Protein AF-C0CLR5-F1 (afdb_monomer_lite)

pLDDT: mean 71.88, std 19.66, range [34.66, 94.12]

Radius of gyration: 27.17 Å; chains: 1; bounding box: 58×73×59 Å

Sequence (176 aa):
MSYKLMQNIKEELDRIAEKGLNTSNLETAYKLIDMLKDMENVEYWKCKEEYYDAVLAEMDGGYSEARKRDSMGRYSRDGMMPNYDNDNSYRGTRGKHYVRGHYSRGRDMDTYNEYMDKKHSYRAGKDMDCKQKMLAALEEHMDALTEELEGMSRDADCREERDTMKRYIDKLRDMM

Organism: Blautia hydrogenotrophica (strain DSM 10507 / JCM 14656 / S5a33) (NCBI:txid476272)

Secondary structure (DSSP, 8-state):
-HHHHHHHHHHHHHHHHHH---TTTHHHHHHHHHHHHHHHHHHHHHHHHHHHHHHHHHHTTTS-------TT--------PPP----------S-----------SSHHHHHHHHHHHHHHHHHH--HHHHHHHHHHHHHHHHHHHHHHHHHHHH--SHHHHHHHHHHHHHHHHH-

Foldseek 3Di:
DLPVVLVVLVVVLVVCVVVDDDPVCPVVNVVSVVVNVVSVVVVVVVVVVVVVVVVVVVVVVDDPPPPDQDPVRDDPPDDDDDDDDDDDDDPDDDDPPPPPDPPDPDDLVVLVVQLVVLVVVCVVPVDPVSVVSNVVSVVSNVVVVVVVLVVQCVPDPDPVSNVVSVVVVVVVVVVD

Structure (mmCIF, N/CA/C/O backbone):
data_AF-C0CLR5-F1
#
_entry.id   AF-C0CLR5-F1
#
loop_
_atom_site.group_PDB
_atom_site.id
_atom_site.type_symbol
_atom_site.label_atom_id
_atom_site.label_alt_id
_atom_site.label_comp_id
_atom_site.label_asym_id
_atom_site.label_entity_id
_atom_site.label_seq_id
_atom_site.pdbx_PDB_ins_code
_atom_site.Cartn_x
_atom_site.Cartn_y
_atom_site.Cartn_z
_atom_site.occupancy
_atom_site.B_iso_or_equiv
_atom_site.auth_seq_id
_atom_site.auth_comp_id
_atom_site.auth_asym_id
_atom_site.auth_atom_id
_atom_site.pdbx_PDB_model_num
ATOM 1 N N . MET A 1 1 ? 21.025 -1.857 23.676 1.00 49.66 1 MET A N 1
ATOM 2 C CA . MET A 1 1 ? 21.048 -0.392 23.913 1.00 49.66 1 MET A CA 1
ATOM 3 C C . MET A 1 1 ? 19.723 0.298 23.551 1.00 49.66 1 MET A C 1
ATOM 5 O O . MET A 1 1 ? 19.336 1.199 24.277 1.00 49.66 1 MET A O 1
ATOM 9 N N . SER A 1 2 ? 19.023 -0.118 22.482 1.00 60.31 2 SER A N 1
ATOM 10 C CA . SER A 1 2 ? 17.842 0.579 21.923 1.00 60.31 2 SER A CA 1
ATOM 11 C C . SER A 1 2 ? 16.575 0.554 22.807 1.00 60.31 2 SER A C 1
ATOM 13 O O . SER A 1 2 ? 15.992 1.609 23.042 1.00 60.31 2 SER A O 1
ATOM 15 N N . TYR A 1 3 ? 16.228 -0.581 23.429 1.00 71.69 3 TYR A N 1
ATOM 16 C CA . TYR A 1 3 ? 15.001 -0.700 24.242 1.00 71.69 3 TYR A CA 1
ATOM 17 C C . TYR A 1 3 ? 14.914 0.251 25.446 1.00 71.69 3 TYR A C 1
ATOM 19 O O . TYR A 1 3 ? 13.853 0.800 25.728 1.00 71.69 3 TYR A O 1
ATOM 27 N N . LYS A 1 4 ? 16.031 0.490 26.148 1.00 81.44 4 LYS A N 1
ATOM 28 C CA . LYS A 1 4 ? 16.050 1.3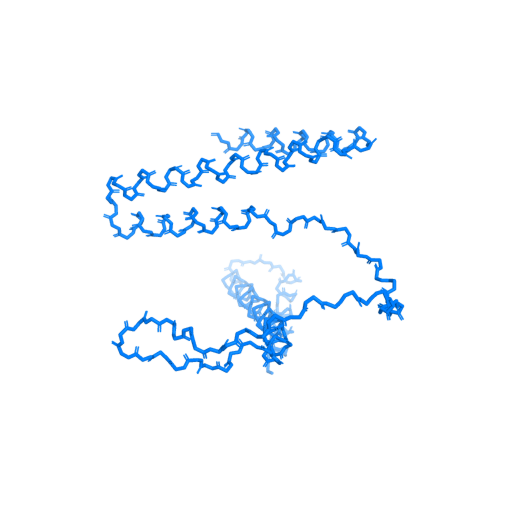77 27.325 1.00 81.44 4 LYS A CA 1
ATOM 29 C C . LYS A 1 4 ? 15.815 2.841 26.943 1.00 81.44 4 LYS A C 1
ATOM 31 O O . LYS A 1 4 ? 15.178 3.574 27.688 1.00 81.44 4 LYS A O 1
ATOM 36 N N . LEU A 1 5 ? 16.314 3.262 25.780 1.00 80.94 5 LEU A N 1
ATOM 37 C CA . LEU A 1 5 ? 16.097 4.615 25.276 1.00 80.94 5 LEU A CA 1
ATOM 38 C C . LEU A 1 5 ? 14.645 4.803 24.816 1.00 80.94 5 LEU A C 1
ATOM 40 O O . LEU A 1 5 ? 14.040 5.820 25.137 1.00 80.94 5 LEU A O 1
ATOM 44 N N . MET A 1 6 ? 14.066 3.800 24.149 1.00 82.62 6 MET A N 1
ATOM 45 C CA . MET A 1 6 ? 12.653 3.802 23.753 1.00 82.62 6 MET A CA 1
ATOM 46 C C . MET A 1 6 ? 11.712 3.904 24.948 1.00 82.62 6 MET A C 1
ATOM 48 O O . MET A 1 6 ? 10.787 4.713 24.927 1.00 82.62 6 MET A O 1
ATOM 52 N N . GLN A 1 7 ? 11.987 3.137 26.002 1.00 86.81 7 GLN A N 1
ATOM 53 C CA . GLN A 1 7 ? 11.211 3.187 27.235 1.00 86.81 7 GLN A CA 1
ATOM 54 C C . GLN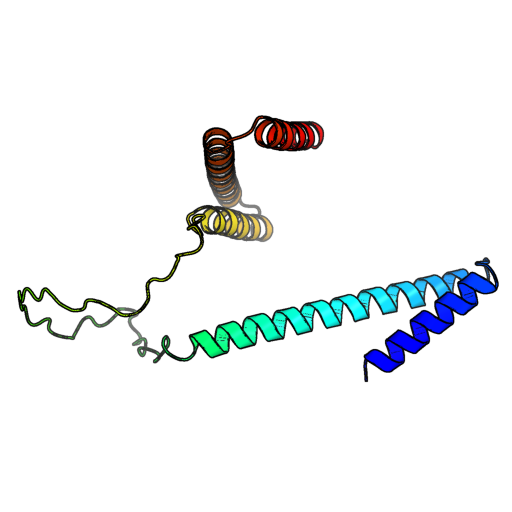 A 1 7 ? 11.256 4.584 27.869 1.00 86.81 7 GLN A C 1
ATOM 56 O O . GLN A 1 7 ? 10.212 5.157 28.167 1.00 86.81 7 GLN A O 1
ATOM 61 N N . ASN A 1 8 ? 12.448 5.177 27.977 1.00 88.25 8 ASN A N 1
ATOM 62 C CA . ASN A 1 8 ? 12.604 6.525 28.524 1.00 88.25 8 ASN A CA 1
ATOM 63 C C . ASN A 1 8 ? 11.853 7.584 27.701 1.00 88.25 8 ASN A C 1
ATOM 65 O O . ASN A 1 8 ? 11.286 8.511 28.270 1.00 88.25 8 ASN A O 1
ATOM 69 N N . ILE A 1 9 ? 11.846 7.466 26.368 1.00 88.50 9 ILE A N 1
ATOM 70 C CA . ILE A 1 9 ? 11.129 8.419 25.511 1.00 88.50 9 ILE A CA 1
ATOM 71 C C . ILE A 1 9 ? 9.611 8.279 25.689 1.00 88.50 9 ILE A C 1
ATOM 73 O O . ILE A 1 9 ? 8.925 9.296 25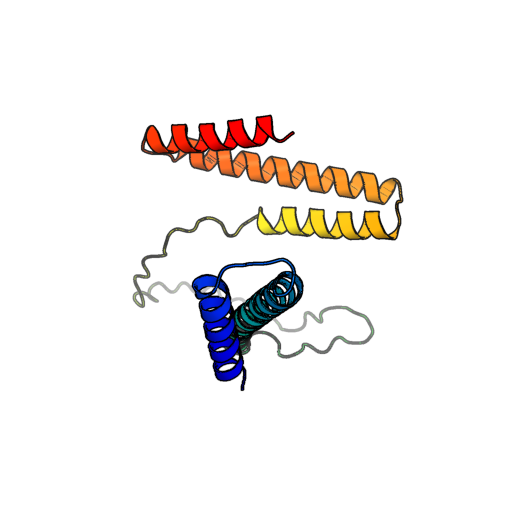.781 1.00 88.50 9 ILE A O 1
ATOM 77 N N . LYS A 1 10 ? 9.088 7.047 25.783 1.00 88.00 10 LYS A N 1
ATOM 78 C CA . LYS A 1 10 ? 7.662 6.799 26.058 1.00 88.00 10 LYS A CA 1
ATOM 79 C C . LYS A 1 10 ? 7.250 7.400 27.406 1.00 88.00 10 LYS A C 1
ATOM 81 O O . LYS A 1 10 ? 6.297 8.166 27.457 1.00 88.00 10 LYS A O 1
ATOM 86 N N . GLU A 1 11 ? 8.046 7.184 28.452 1.00 91.56 11 GLU A N 1
ATOM 87 C CA . GLU A 1 11 ? 7.791 7.747 29.786 1.00 91.56 11 GLU A CA 1
ATOM 88 C C . GLU A 1 11 ? 7.843 9.284 29.833 1.00 91.56 11 GLU A C 1
ATOM 90 O O . GLU A 1 11 ? 7.125 9.905 30.618 1.00 91.56 11 GLU A O 1
ATOM 95 N N . GLU A 1 12 ? 8.696 9.928 29.030 1.00 87.75 12 GLU A N 1
ATOM 96 C CA . GLU A 1 12 ? 8.712 11.394 28.921 1.00 87.75 12 GLU A CA 1
ATOM 97 C C . GLU A 1 12 ? 7.500 11.929 28.150 1.00 87.75 12 GLU A C 1
ATOM 99 O O . GLU A 1 12 ? 6.939 12.957 28.532 1.00 87.75 12 GLU A O 1
ATOM 104 N N . LEU A 1 13 ? 7.057 11.234 27.098 1.00 88.69 13 LEU A N 1
ATOM 105 C CA . LEU A 1 13 ? 5.837 11.602 26.377 1.00 88.69 13 LEU A CA 1
ATOM 106 C C . LEU A 1 13 ? 4.589 11.438 27.246 1.00 88.69 13 LEU A C 1
ATOM 108 O O . LEU A 1 13 ? 3.746 12.333 27.239 1.00 88.69 13 LEU A O 1
ATOM 112 N N . ASP A 1 14 ? 4.509 10.375 28.046 1.00 90.00 14 ASP A N 1
ATOM 113 C CA . ASP A 1 14 ? 3.423 10.178 29.010 1.00 90.00 14 ASP A CA 1
ATOM 114 C C . ASP A 1 14 ? 3.408 11.305 30.052 1.00 90.00 14 ASP A C 1
ATOM 116 O O . ASP A 1 14 ? 2.366 11.901 30.321 1.00 90.00 14 ASP A O 1
ATOM 120 N N . ARG A 1 15 ? 4.579 11.718 30.557 1.00 89.75 15 ARG A N 1
ATOM 121 C CA . ARG A 1 15 ? 4.690 12.869 31.470 1.00 89.75 15 ARG A CA 1
ATOM 122 C C . ARG A 1 15 ? 4.292 14.198 30.826 1.00 89.75 15 ARG A C 1
ATOM 124 O O . ARG A 1 15 ? 3.770 15.074 31.520 1.00 89.75 15 ARG A O 1
ATOM 131 N N . ILE A 1 16 ? 4.541 14.383 29.528 1.00 89.00 16 ILE A N 1
ATOM 132 C CA . ILE A 1 16 ? 4.060 15.552 28.775 1.00 89.00 16 ILE A CA 1
ATOM 133 C C . ILE A 1 16 ? 2.538 15.480 28.597 1.00 89.00 16 ILE A C 1
ATOM 135 O O . ILE A 1 16 ? 1.864 16.497 28.761 1.00 89.00 16 ILE A O 1
ATOM 139 N N . ALA A 1 17 ? 1.993 14.294 28.319 1.00 84.25 17 ALA A N 1
ATOM 140 C CA . ALA A 1 17 ? 0.559 14.076 28.177 1.00 84.25 17 ALA A CA 1
ATOM 141 C C . ALA A 1 17 ? -0.195 14.354 29.490 1.00 84.25 17 ALA A C 1
ATOM 143 O O . ALA A 1 17 ? -1.202 15.059 29.472 1.00 84.25 17 ALA A O 1
ATOM 144 N N . GLU A 1 18 ? 0.330 13.894 30.630 1.00 87.94 18 GLU A N 1
ATOM 145 C CA . GLU A 1 18 ? -0.246 14.134 31.961 1.00 87.94 18 GLU A CA 1
ATOM 146 C C . GLU A 1 18 ? -0.210 15.613 32.376 1.00 87.94 18 GLU A C 1
ATOM 148 O O . GLU A 1 18 ? -1.159 16.120 32.973 1.00 87.94 18 GLU A O 1
ATOM 153 N N . LYS A 1 19 ? 0.878 16.329 32.060 1.00 86.50 19 LYS A N 1
ATOM 154 C CA . LYS A 1 19 ? 1.038 17.761 32.389 1.00 86.50 19 LYS A CA 1
ATOM 155 C C . LYS A 1 19 ? 0.305 18.696 31.424 1.00 86.50 19 LYS A C 1
ATOM 157 O O . LYS A 1 19 ? 0.156 19.880 31.725 1.00 86.50 19 LYS A O 1
ATOM 162 N N . GLY A 1 20 ? -0.138 18.175 30.283 1.00 82.38 20 GLY A N 1
ATOM 163 C CA . GLY A 1 20 ? -0.736 18.936 29.197 1.00 82.38 20 GLY A CA 1
ATOM 164 C C . GLY A 1 20 ? 0.301 19.474 28.208 1.00 82.38 20 GLY A C 1
ATOM 165 O O . GLY A 1 20 ? 1.345 20.029 28.571 1.00 82.38 20 GLY A O 1
ATOM 166 N N . LEU A 1 21 ? -0.022 19.333 26.922 1.00 86.25 21 LEU A N 1
ATOM 167 C CA . LEU A 1 21 ? 0.765 19.886 25.825 1.00 86.25 21 LEU A CA 1
ATOM 168 C C . LEU A 1 21 ? 0.584 21.411 25.778 1.00 86.25 21 LEU A C 1
ATOM 170 O O . LEU A 1 21 ? -0.538 21.913 25.720 1.00 86.25 21 LEU A O 1
ATOM 174 N N . ASN A 1 22 ? 1.684 22.153 25.796 1.00 87.25 22 ASN A N 1
ATOM 175 C CA . ASN A 1 22 ? 1.703 23.610 25.757 1.00 87.25 22 ASN A CA 1
ATOM 176 C C . ASN A 1 22 ? 2.807 24.108 24.814 1.00 87.25 22 ASN A C 1
ATOM 178 O O . ASN A 1 22 ? 3.645 23.350 24.332 1.00 87.25 22 ASN A O 1
ATOM 182 N N . THR A 1 23 ? 2.822 25.407 24.533 1.00 81.75 23 THR A N 1
ATOM 183 C CA . THR A 1 23 ? 3.770 25.993 23.575 1.00 81.75 23 THR A CA 1
ATOM 184 C C . THR A 1 23 ? 5.235 25.868 24.000 1.00 81.75 23 THR A C 1
ATOM 186 O O . THR A 1 23 ? 6.102 25.915 23.133 1.00 81.75 23 THR A O 1
ATOM 189 N N . SER A 1 24 ? 5.531 25.675 25.292 1.00 83.50 24 SER A N 1
ATOM 190 C CA . SER A 1 24 ? 6.906 25.530 25.785 1.00 83.50 24 SER A CA 1
ATOM 191 C C . SER A 1 24 ? 7.433 24.094 25.721 1.00 83.50 24 SER A C 1
ATOM 193 O O . SER A 1 24 ? 8.646 23.911 25.648 1.00 83.50 24 SER A O 1
ATOM 195 N N . ASN A 1 25 ? 6.560 23.079 25.705 1.00 87.44 25 ASN A N 1
ATOM 196 C CA . ASN A 1 25 ? 6.946 21.668 25.566 1.00 87.44 25 ASN A CA 1
ATOM 197 C C . ASN A 1 25 ? 6.646 21.063 24.180 1.00 87.44 25 ASN A C 1
ATOM 199 O O . ASN A 1 25 ? 7.074 19.940 23.910 1.00 87.44 25 ASN A O 1
ATOM 203 N N . LEU A 1 26 ? 5.979 21.808 23.292 1.00 85.69 26 LEU A N 1
ATOM 204 C CA . LEU A 1 26 ? 5.571 21.358 21.958 1.00 85.69 26 LEU A CA 1
ATOM 205 C C . LEU A 1 26 ? 6.745 20.870 21.097 1.00 85.69 26 LEU A C 1
ATOM 207 O O . LEU A 1 26 ? 6.674 19.798 20.499 1.00 85.69 26 LEU A O 1
ATOM 211 N N . GLU A 1 27 ? 7.835 21.639 21.046 1.00 87.56 27 GLU A N 1
ATOM 212 C CA . GLU A 1 27 ? 9.014 21.291 20.242 1.00 87.56 27 GLU A CA 1
ATOM 213 C C . GLU A 1 27 ? 9.698 20.022 20.769 1.00 87.56 27 GLU A C 1
ATOM 215 O O . GLU A 1 27 ? 10.101 19.149 19.998 1.00 87.56 27 GLU A O 1
ATOM 220 N N . THR A 1 28 ? 9.784 19.891 22.092 1.00 88.06 28 THR A N 1
ATOM 221 C CA . THR A 1 28 ? 10.339 18.707 22.751 1.00 88.06 28 THR A CA 1
ATOM 222 C C . THR A 1 28 ? 9.479 17.478 22.472 1.00 88.06 28 THR A C 1
ATOM 224 O O . THR A 1 28 ? 10.013 16.443 22.083 1.00 88.06 28 THR A O 1
ATOM 227 N N . ALA A 1 29 ? 8.154 17.593 22.588 1.00 87.12 29 ALA A N 1
ATOM 228 C CA . ALA A 1 29 ? 7.228 16.509 22.275 1.00 87.12 29 ALA A CA 1
ATOM 229 C C . ALA A 1 29 ? 7.357 16.053 20.813 1.00 87.12 29 ALA A C 1
ATOM 231 O O . ALA A 1 29 ? 7.422 14.855 20.545 1.00 87.12 29 ALA A O 1
ATOM 232 N N . TYR A 1 30 ? 7.469 17.000 19.875 1.00 87.56 30 TYR A N 1
ATOM 233 C CA . TYR A 1 30 ? 7.647 16.691 18.458 1.00 87.56 30 TYR A CA 1
ATOM 234 C C . TYR A 1 30 ? 8.925 15.879 18.205 1.00 87.56 30 TYR A C 1
ATOM 236 O O . TYR A 1 30 ? 8.866 14.831 17.565 1.00 87.56 30 TYR A O 1
ATOM 244 N N . LYS A 1 31 ? 10.066 16.311 18.760 1.00 91.62 31 LYS A N 1
ATOM 245 C CA . LYS A 1 31 ? 11.353 15.606 18.609 1.00 91.62 31 LYS A CA 1
ATOM 246 C C . LYS A 1 31 ? 11.331 14.210 19.233 1.00 91.62 31 LYS A C 1
ATOM 248 O O . LYS A 1 31 ? 11.864 13.274 18.648 1.00 91.62 31 LYS A O 1
ATOM 253 N N . LEU A 1 32 ? 10.700 14.056 20.398 1.00 89.19 32 LEU A N 1
ATOM 254 C CA . LEU A 1 32 ? 10.560 12.759 21.065 1.00 89.19 32 LEU A CA 1
ATOM 255 C C . LEU A 1 32 ? 9.705 11.783 20.243 1.00 89.19 32 LEU A C 1
ATOM 257 O O . LEU A 1 32 ? 10.064 10.615 20.117 1.00 89.19 32 LEU A O 1
ATOM 261 N N . ILE A 1 33 ? 8.613 12.259 19.638 1.00 89.00 33 ILE A N 1
ATOM 262 C CA . ILE A 1 33 ? 7.778 11.454 18.733 1.00 89.00 33 ILE A CA 1
ATOM 263 C C . ILE A 1 33 ? 8.562 11.046 17.481 1.00 89.00 33 ILE A C 1
ATOM 265 O O . ILE A 1 33 ? 8.462 9.900 17.049 1.00 89.00 33 ILE A O 1
ATOM 269 N N . ASP A 1 34 ? 9.335 11.961 16.901 1.00 88.94 34 ASP A N 1
ATOM 270 C CA . ASP A 1 34 ? 10.140 11.693 15.705 1.00 88.94 34 ASP A CA 1
ATOM 271 C C . ASP A 1 34 ? 11.210 10.624 15.980 1.00 88.94 34 ASP A C 1
ATOM 273 O O . ASP A 1 34 ? 11.293 9.614 15.284 1.00 88.94 34 ASP A O 1
ATOM 277 N N . MET A 1 35 ? 11.920 10.757 17.104 1.00 87.00 35 MET A N 1
ATOM 278 C CA . MET A 1 35 ? 12.880 9.756 17.573 1.00 87.00 35 MET A CA 1
ATOM 279 C C . MET A 1 35 ? 12.240 8.385 17.830 1.00 87.00 35 MET A C 1
ATOM 281 O O . MET A 1 35 ? 12.869 7.364 17.556 1.00 87.00 35 MET A O 1
ATOM 285 N N . LEU A 1 36 ? 11.007 8.327 18.353 1.00 86.50 36 LEU A N 1
ATOM 286 C CA . LEU A 1 36 ? 10.295 7.052 18.499 1.00 86.50 36 LEU A CA 1
ATOM 287 C C . LEU A 1 36 ? 9.994 6.411 17.149 1.00 86.50 36 LEU A C 1
ATOM 289 O O . LEU A 1 36 ? 10.249 5.220 16.991 1.00 86.50 36 LEU A O 1
ATOM 293 N N . LYS A 1 37 ? 9.494 7.190 16.183 1.00 85.00 37 LYS A N 1
ATOM 294 C CA . LYS A 1 37 ? 9.197 6.692 14.834 1.00 85.00 37 LYS A CA 1
ATOM 295 C C . LYS A 1 37 ? 10.442 6.125 14.166 1.00 85.00 37 LYS A C 1
ATOM 297 O O . LYS A 1 37 ? 10.386 5.030 13.612 1.00 85.00 37 LYS A O 1
ATOM 302 N N . ASP A 1 38 ? 11.565 6.832 14.254 1.00 82.44 38 ASP A N 1
ATOM 303 C CA . ASP A 1 38 ? 12.826 6.379 13.672 1.00 82.44 38 ASP A CA 1
ATOM 304 C C . ASP A 1 38 ? 13.329 5.092 14.325 1.00 82.44 38 ASP A C 1
ATOM 306 O O . ASP A 1 38 ? 13.783 4.183 13.632 1.00 82.44 38 ASP A O 1
ATOM 310 N N . MET A 1 39 ? 13.214 4.965 15.648 1.00 80.25 39 MET A N 1
ATOM 311 C CA . MET A 1 39 ? 13.633 3.743 16.333 1.00 80.25 39 MET A CA 1
ATOM 312 C C . MET A 1 39 ? 12.727 2.548 16.031 1.00 80.25 39 MET A C 1
ATOM 314 O O . MET A 1 39 ? 13.249 1.463 15.783 1.00 80.25 39 MET A O 1
ATOM 318 N N . GLU A 1 40 ? 11.405 2.729 15.992 1.00 77.94 40 GLU A N 1
ATOM 319 C CA . GLU A 1 40 ? 10.471 1.666 15.590 1.00 77.94 40 GLU A CA 1
ATOM 320 C C . GLU A 1 40 ? 10.709 1.246 14.129 1.00 77.94 40 GLU A C 1
ATOM 322 O O . GLU A 1 40 ? 10.677 0.058 13.805 1.00 77.94 40 GLU A O 1
ATOM 327 N N . ASN A 1 41 ? 11.049 2.196 13.254 1.00 78.25 41 ASN A N 1
ATOM 328 C CA . ASN A 1 41 ? 11.436 1.916 11.874 1.00 78.25 41 ASN A CA 1
ATOM 329 C C . ASN A 1 41 ? 12.759 1.125 11.803 1.00 78.25 41 ASN A C 1
ATOM 331 O O . ASN A 1 41 ? 12.853 0.148 11.065 1.00 78.25 41 ASN A O 1
ATOM 335 N N . VAL A 1 42 ? 13.773 1.481 12.599 1.00 75.06 42 VAL A N 1
ATOM 336 C CA . VAL A 1 42 ? 15.037 0.722 12.681 1.00 75.06 42 VAL A CA 1
ATOM 337 C C . VAL A 1 42 ? 14.806 -0.706 13.184 1.00 75.06 42 VAL A C 1
ATOM 339 O O . VAL A 1 42 ? 15.405 -1.636 12.645 1.00 75.06 42 VAL A O 1
ATOM 342 N N . GLU A 1 43 ? 13.946 -0.911 14.186 1.00 65.50 43 GLU A N 1
ATOM 343 C CA . GLU A 1 43 ? 13.585 -2.260 14.649 1.00 65.50 43 GLU A CA 1
ATOM 344 C C . GLU A 1 43 ? 12.844 -3.058 13.567 1.00 65.50 43 GLU A C 1
ATOM 346 O O . GLU A 1 43 ? 13.162 -4.227 13.341 1.00 65.50 43 GLU A O 1
ATOM 351 N N . TYR A 1 44 ? 11.928 -2.418 12.835 1.00 65.56 44 TYR A N 1
ATOM 352 C CA . TYR A 1 44 ? 11.240 -3.028 11.697 1.00 65.56 44 TYR A CA 1
ATOM 353 C C . TYR A 1 44 ? 12.219 -3.488 10.604 1.00 65.56 44 TYR A C 1
ATOM 355 O O . TYR A 1 44 ? 12.127 -4.624 10.131 1.00 65.56 44 TYR A O 1
ATOM 363 N N . TRP A 1 45 ? 13.188 -2.647 10.226 1.00 65.00 45 TRP A N 1
ATOM 364 C CA . TRP A 1 45 ? 14.178 -3.005 9.206 1.00 65.00 45 TRP A CA 1
ATOM 365 C C . TRP A 1 45 ? 15.139 -4.103 9.663 1.00 65.00 45 TRP A C 1
ATOM 367 O O . TRP A 1 45 ? 15.466 -4.955 8.845 1.00 65.00 45 TRP A O 1
ATOM 377 N N . LYS A 1 46 ? 15.513 -4.159 10.947 1.00 68.12 46 LYS A N 1
ATOM 378 C CA . LYS A 1 46 ? 16.321 -5.262 11.500 1.00 68.12 46 LYS A CA 1
ATOM 379 C C . LYS A 1 46 ? 15.581 -6.592 11.498 1.00 68.12 46 LYS A C 1
ATOM 381 O O . LYS A 1 46 ? 16.128 -7.596 11.070 1.00 68.12 46 LYS A O 1
ATOM 386 N N . CYS A 1 47 ? 14.317 -6.592 11.915 1.00 63.62 47 CYS A N 1
ATOM 387 C CA . CYS A 1 47 ? 13.478 -7.790 11.869 1.00 63.62 47 CYS A CA 1
ATOM 388 C C . CYS A 1 47 ? 13.334 -8.318 10.430 1.00 63.62 47 CYS A C 1
ATOM 390 O O . CYS A 1 47 ? 13.350 -9.522 10.176 1.00 63.62 47 CYS A O 1
ATOM 392 N N . LYS A 1 48 ? 13.228 -7.398 9.466 1.00 62.16 48 LYS A N 1
ATOM 393 C CA . LYS A 1 48 ? 13.157 -7.719 8.042 1.00 62.16 48 LYS A CA 1
ATOM 394 C C . LYS A 1 48 ? 14.498 -8.217 7.487 1.00 62.16 48 LYS A C 1
ATOM 396 O O . LYS A 1 48 ? 14.492 -9.165 6.712 1.00 62.16 48 LYS A O 1
ATOM 401 N N . GLU A 1 49 ? 15.617 -7.617 7.886 1.00 63.22 49 GLU A N 1
ATOM 402 C CA . GLU A 1 49 ? 16.977 -8.070 7.557 1.00 63.22 49 GLU A CA 1
ATOM 403 C C . GLU A 1 49 ? 17.219 -9.490 8.075 1.00 63.22 49 GLU A C 1
ATOM 405 O O . GLU A 1 49 ? 17.544 -10.362 7.284 1.00 63.22 49 GLU A O 1
ATOM 410 N N . GLU A 1 50 ? 16.911 -9.770 9.344 1.00 59.53 50 GLU A N 1
ATOM 411 C CA . GLU A 1 50 ? 17.027 -11.112 9.932 1.00 59.53 50 GLU A CA 1
ATOM 412 C C . GLU A 1 50 ? 16.165 -12.155 9.201 1.00 59.53 50 GLU A C 1
ATOM 414 O O . GLU A 1 50 ? 16.583 -13.297 9.026 1.00 59.53 50 GLU A O 1
ATOM 419 N N . TYR A 1 51 ? 14.972 -11.775 8.733 1.00 58.97 51 TYR A N 1
ATOM 420 C CA . TYR A 1 51 ? 14.128 -12.648 7.916 1.00 58.97 51 TYR A CA 1
ATOM 421 C C . TYR A 1 51 ? 14.757 -12.952 6.550 1.00 58.97 51 TYR A C 1
ATOM 423 O O . TYR A 1 51 ? 14.764 -14.105 6.122 1.00 58.97 51 TYR A O 1
ATOM 431 N N . TYR A 1 52 ? 15.295 -11.942 5.861 1.00 58.16 52 TYR A N 1
ATOM 432 C CA . TYR A 1 52 ? 15.965 -12.154 4.578 1.00 58.16 52 TYR A CA 1
ATOM 433 C C . TYR A 1 52 ? 17.288 -12.896 4.731 1.00 58.16 52 TYR A C 1
ATOM 435 O O . TYR A 1 52 ? 17.562 -13.759 3.907 1.00 58.16 52 TYR A O 1
ATOM 443 N N . ASP A 1 53 ? 18.052 -12.639 5.789 1.00 63.19 53 ASP A N 1
ATOM 444 C CA . ASP A 1 53 ? 19.281 -13.362 6.110 1.00 63.19 53 ASP A CA 1
ATOM 445 C C . ASP A 1 53 ? 18.992 -14.818 6.472 1.00 63.19 53 ASP A C 1
ATOM 447 O O . ASP A 1 53 ? 19.712 -15.707 6.029 1.00 63.19 53 ASP A O 1
ATOM 451 N N . ALA A 1 54 ? 17.912 -15.102 7.207 1.00 60.34 54 ALA A N 1
ATOM 452 C CA . ALA A 1 54 ? 17.489 -16.471 7.491 1.00 60.34 54 ALA A CA 1
ATOM 453 C C . ALA A 1 54 ? 17.036 -17.206 6.220 1.00 60.34 54 ALA A C 1
ATOM 455 O O . ALA A 1 54 ? 17.434 -18.348 6.002 1.00 60.34 54 ALA A O 1
ATOM 456 N N . VAL A 1 55 ? 16.262 -16.548 5.348 1.00 59.66 55 VAL A N 1
ATOM 457 C CA . VAL A 1 55 ? 15.851 -17.108 4.047 1.00 59.66 55 VAL A CA 1
ATOM 458 C C . VAL A 1 55 ? 17.053 -17.297 3.115 1.00 59.66 55 VAL A C 1
ATOM 460 O O . VAL A 1 55 ? 17.131 -18.308 2.419 1.00 59.66 55 VAL A O 1
ATOM 463 N N . LEU A 1 56 ? 18.011 -16.367 3.114 1.00 59.22 56 LEU A N 1
ATOM 464 C CA . LEU A 1 56 ? 19.256 -16.475 2.354 1.00 59.22 56 LEU A CA 1
ATOM 465 C C . LEU A 1 56 ? 20.141 -17.595 2.896 1.00 59.22 56 LEU A C 1
ATOM 467 O O . LEU A 1 56 ? 20.632 -18.383 2.102 1.00 59.22 56 LEU A O 1
ATOM 471 N N . ALA A 1 57 ? 20.292 -17.733 4.213 1.00 59.91 57 ALA A N 1
ATOM 472 C CA . ALA A 1 57 ? 21.044 -18.822 4.834 1.00 59.91 57 ALA A CA 1
ATOM 473 C C . ALA A 1 57 ? 20.394 -20.195 4.585 1.00 59.91 57 ALA A C 1
ATOM 475 O O . ALA A 1 57 ? 21.094 -21.191 4.413 1.00 59.91 57 ALA A O 1
ATOM 476 N N . GLU A 1 58 ? 19.062 -20.258 4.518 1.00 56.12 58 GLU A N 1
ATOM 477 C CA . GLU A 1 58 ? 18.319 -21.471 4.158 1.00 56.12 58 GLU A CA 1
ATOM 478 C C . GLU A 1 58 ? 18.434 -21.793 2.649 1.00 56.12 58 GLU A C 1
ATOM 480 O O . GLU A 1 58 ? 18.415 -22.962 2.260 1.00 56.12 58 GLU A O 1
ATOM 485 N N . MET A 1 59 ? 18.639 -20.780 1.793 1.00 51.66 59 MET A N 1
ATOM 486 C CA . MET A 1 59 ? 18.914 -20.928 0.353 1.00 51.66 59 MET A CA 1
ATOM 487 C C . MET A 1 59 ? 20.402 -21.137 -0.001 1.00 51.66 59 MET A C 1
ATOM 489 O O . MET A 1 59 ? 20.698 -21.698 -1.060 1.00 51.66 59 MET A O 1
ATOM 493 N N . ASP A 1 60 ? 21.342 -20.749 0.864 1.00 49.19 60 ASP A N 1
ATOM 494 C CA . ASP A 1 60 ? 22.796 -20.889 0.653 1.00 49.19 60 ASP A CA 1
ATOM 495 C C . ASP A 1 60 ? 23.279 -22.351 0.765 1.00 49.19 60 ASP A C 1
ATOM 497 O O . ASP A 1 60 ? 24.410 -22.695 0.432 1.00 49.19 60 ASP A O 1
ATOM 501 N N . GLY A 1 61 ? 22.385 -23.271 1.136 1.00 50.69 61 GLY A N 1
ATOM 502 C CA . GLY A 1 61 ? 22.631 -24.712 1.112 1.00 50.69 61 GLY A CA 1
ATOM 503 C C . GLY A 1 61 ? 22.601 -25.373 -0.274 1.00 50.69 61 GLY A C 1
ATOM 504 O O . GLY A 1 61 ? 22.627 -26.604 -0.329 1.00 50.69 61 GLY A O 1
ATOM 505 N N . GLY A 1 62 ? 22.510 -24.638 -1.396 1.00 49.88 62 GLY A N 1
ATOM 506 C CA . GLY A 1 62 ? 22.378 -25.335 -2.684 1.00 49.88 62 GLY A CA 1
ATOM 507 C C . GLY A 1 62 ? 22.525 -24.600 -4.012 1.00 49.88 62 GLY A C 1
ATOM 508 O O . GLY A 1 62 ? 22.385 -25.275 -5.030 1.00 49.88 62 GLY A O 1
ATOM 509 N N . TYR A 1 63 ? 22.798 -23.293 -4.086 1.00 46.00 63 TYR A N 1
ATOM 510 C CA . TYR A 1 63 ? 22.813 -22.613 -5.393 1.00 46.00 63 TYR A CA 1
ATOM 511 C C . TYR A 1 63 ? 23.792 -21.429 -5.492 1.00 46.00 63 TYR A C 1
ATOM 513 O O . TYR A 1 63 ? 23.385 -20.311 -5.769 1.00 46.00 63 TYR A O 1
ATOM 521 N N . SER A 1 64 ? 25.103 -21.656 -5.347 1.00 43.19 64 SER A N 1
ATOM 522 C CA . SER A 1 64 ? 26.111 -20.990 -6.203 1.00 43.19 64 SER A CA 1
ATOM 523 C C . SER A 1 64 ? 27.535 -21.483 -5.932 1.00 43.19 64 SER A C 1
ATOM 525 O O . SER A 1 64 ? 28.429 -20.744 -5.527 1.00 43.19 64 SER A O 1
ATOM 527 N N . GLU A 1 65 ? 27.814 -22.737 -6.286 1.00 43.66 65 GLU A N 1
ATOM 528 C CA . GLU A 1 65 ? 29.172 -23.045 -6.724 1.00 43.66 65 GLU A CA 1
ATOM 529 C C . GLU A 1 65 ? 29.388 -22.255 -8.022 1.00 43.66 65 GLU A C 1
ATOM 531 O O . GLU A 1 65 ? 28.851 -22.584 -9.084 1.00 43.66 65 GLU A O 1
ATOM 536 N N . ALA A 1 66 ? 30.049 -21.106 -7.881 1.00 47.09 66 ALA A N 1
ATOM 537 C CA . ALA A 1 66 ? 30.318 -20.149 -8.933 1.00 47.09 66 ALA A CA 1
ATOM 538 C C . ALA A 1 66 ? 30.988 -20.860 -10.114 1.00 47.09 66 ALA A C 1
ATOM 540 O O . ALA A 1 66 ? 32.203 -21.071 -10.142 1.00 47.09 66 ALA A O 1
ATOM 541 N N . ARG A 1 67 ? 30.177 -21.235 -11.111 1.00 46.38 67 ARG A N 1
ATOM 542 C CA . ARG A 1 67 ? 30.656 -21.686 -12.415 1.00 46.38 67 ARG A CA 1
ATOM 543 C C . ARG A 1 67 ? 31.490 -20.547 -12.976 1.00 46.38 67 ARG A C 1
ATOM 545 O O . ARG A 1 67 ? 30.952 -19.509 -13.361 1.00 46.38 67 ARG A O 1
ATOM 552 N N . LYS A 1 68 ? 32.811 -20.723 -12.927 1.00 43.06 68 LYS A N 1
ATOM 553 C CA . LYS A 1 68 ? 33.793 -19.745 -13.387 1.00 43.06 68 LYS A CA 1
ATOM 554 C C . LYS A 1 68 ? 33.416 -19.302 -14.796 1.00 43.06 68 LYS A C 1
ATOM 556 O O . LYS A 1 68 ? 33.401 -20.110 -15.718 1.00 43.06 68 LYS A O 1
ATOM 561 N N . ARG A 1 69 ? 33.092 -18.017 -14.922 1.00 42.97 69 ARG A N 1
ATOM 562 C CA . ARG A 1 69 ? 32.860 -17.331 -16.187 1.00 42.97 69 ARG A CA 1
ATOM 563 C C . ARG A 1 69 ? 34.225 -17.118 -16.826 1.00 42.97 69 ARG A C 1
ATOM 565 O O . ARG A 1 69 ? 35.025 -16.321 -16.345 1.00 42.97 69 ARG A O 1
ATOM 572 N N . ASP A 1 70 ? 34.529 -17.873 -17.860 1.00 46.59 70 ASP A N 1
ATOM 573 C CA . ASP A 1 70 ? 35.677 -17.627 -18.713 1.00 46.59 70 ASP A CA 1
ATOM 574 C C . ASP A 1 70 ? 35.484 -16.319 -19.506 1.00 46.59 70 ASP A C 1
ATOM 576 O O . ASP A 1 70 ? 34.361 -15.861 -19.746 1.00 46.59 70 ASP A O 1
ATOM 580 N N . SER A 1 71 ? 36.598 -15.678 -19.884 1.00 47.22 71 SER A N 1
ATOM 581 C CA . SER A 1 71 ? 36.652 -14.319 -20.468 1.00 47.22 71 SER A CA 1
ATOM 582 C C . SER A 1 71 ? 35.921 -14.138 -21.812 1.00 47.22 71 SER A C 1
ATOM 584 O O . SER A 1 71 ? 35.967 -13.052 -22.380 1.00 47.22 71 SER A O 1
ATOM 586 N N . MET A 1 72 ? 35.225 -15.158 -22.325 1.00 47.75 72 MET A N 1
ATOM 587 C CA . MET A 1 72 ? 34.410 -15.082 -23.545 1.00 47.75 72 MET A CA 1
ATOM 588 C C . MET A 1 72 ? 32.899 -15.289 -23.328 1.00 47.75 72 MET A C 1
ATOM 590 O O . MET A 1 72 ? 32.143 -15.286 -24.298 1.00 47.75 72 MET A O 1
ATOM 594 N N . GLY A 1 73 ? 32.426 -15.410 -22.081 1.00 48.09 73 GLY A N 1
ATOM 595 C CA . GLY A 1 73 ? 31.003 -15.253 -21.753 1.00 48.09 73 GLY A CA 1
ATOM 596 C C . GLY A 1 73 ? 30.050 -16.322 -22.305 1.00 48.09 73 GLY A C 1
ATOM 597 O O . GLY A 1 73 ? 28.869 -16.028 -22.490 1.00 48.09 73 GLY A O 1
ATOM 598 N N . ARG A 1 74 ? 30.512 -17.554 -22.552 1.00 44.09 74 ARG A N 1
ATOM 599 C CA . ARG A 1 74 ? 29.645 -18.682 -22.935 1.00 44.09 74 ARG A CA 1
ATOM 600 C C . ARG A 1 74 ? 29.606 -19.714 -21.814 1.00 44.09 74 ARG A C 1
ATOM 602 O O . ARG A 1 74 ? 30.632 -20.045 -21.244 1.00 44.09 74 ARG A O 1
ATOM 609 N N . TYR A 1 75 ? 28.424 -20.249 -21.513 1.00 42.97 75 TYR A N 1
ATOM 610 C CA . TYR A 1 75 ? 28.318 -21.408 -20.628 1.00 42.97 75 TYR A CA 1
ATOM 611 C C . TYR A 1 75 ? 28.864 -22.635 -21.364 1.00 42.97 75 TYR A C 1
ATOM 613 O O . TYR A 1 75 ? 28.236 -23.106 -22.313 1.00 42.97 75 TYR A O 1
ATOM 621 N N . SER A 1 76 ? 30.021 -23.146 -20.940 1.00 39.22 76 SER A N 1
ATOM 622 C CA . SER A 1 76 ? 30.550 -24.427 -21.415 1.00 39.22 76 SER A CA 1
ATOM 623 C C . SER A 1 76 ? 29.545 -25.539 -21.122 1.00 39.22 76 SER A C 1
ATOM 625 O O . SER A 1 76 ? 29.355 -25.958 -19.979 1.00 39.22 76 SER A O 1
ATOM 627 N N . ARG A 1 77 ? 28.858 -25.992 -22.172 1.00 51.59 77 ARG A N 1
ATOM 628 C CA . ARG A 1 77 ? 28.009 -27.181 -22.174 1.00 51.59 77 ARG A CA 1
ATOM 629 C C . ARG A 1 77 ? 28.891 -28.381 -22.502 1.00 51.59 77 ARG A C 1
ATOM 631 O O . ARG A 1 77 ? 28.807 -28.907 -23.601 1.00 51.59 77 ARG A O 1
ATOM 638 N N . ASP A 1 78 ? 29.722 -28.795 -21.555 1.00 43.66 78 ASP A N 1
ATOM 639 C CA . ASP A 1 78 ? 30.469 -30.049 -21.663 1.00 43.66 78 ASP A CA 1
ATOM 640 C C . ASP A 1 78 ? 30.224 -30.904 -20.423 1.00 43.66 78 ASP A C 1
ATOM 642 O O . ASP A 1 78 ? 30.740 -30.664 -19.335 1.00 43.66 78 ASP A O 1
ATOM 646 N N . GLY A 1 79 ? 29.355 -31.890 -20.613 1.00 42.75 79 GLY A N 1
ATOM 647 C CA . GLY A 1 79 ? 28.928 -32.864 -19.621 1.00 42.75 79 GLY A CA 1
ATOM 648 C C . GLY A 1 79 ? 27.962 -33.825 -20.295 1.00 42.75 79 GLY A C 1
ATOM 649 O O . GLY A 1 79 ? 26.751 -33.646 -20.215 1.00 42.75 79 GLY A O 1
ATOM 650 N N . MET A 1 80 ? 28.530 -34.763 -21.054 1.00 39.47 80 MET A N 1
ATOM 651 C CA . MET A 1 80 ? 27.865 -35.844 -21.786 1.00 39.47 80 MET A CA 1
ATOM 652 C C . MET A 1 80 ? 26.628 -36.386 -21.063 1.00 39.47 80 MET A C 1
ATOM 654 O O . MET A 1 80 ? 26.733 -36.881 -19.945 1.00 39.47 80 MET A O 1
ATOM 658 N N . MET A 1 81 ? 25.475 -36.335 -21.728 1.00 38.50 81 MET A N 1
ATOM 659 C CA . MET A 1 81 ? 24.253 -37.004 -21.290 1.00 38.50 81 MET A CA 1
ATOM 660 C C . MET A 1 81 ? 24.331 -38.485 -21.697 1.00 38.50 81 MET A C 1
ATOM 662 O O . MET A 1 81 ? 24.367 -38.759 -22.898 1.00 38.50 81 MET A O 1
ATOM 666 N N . PRO A 1 82 ? 24.335 -39.461 -20.770 1.00 43.03 82 PRO A N 1
ATOM 667 C CA . PRO A 1 82 ? 24.020 -40.834 -21.119 1.00 43.03 82 PRO A CA 1
ATOM 668 C C . PRO A 1 82 ? 22.497 -40.976 -21.119 1.00 43.03 82 PRO A C 1
ATOM 670 O O . PRO A 1 82 ? 21.847 -40.799 -20.088 1.00 43.03 82 PRO A O 1
ATOM 673 N N . ASN A 1 83 ? 21.936 -41.292 -22.283 1.00 47.97 83 ASN A N 1
ATOM 674 C CA . ASN A 1 83 ? 20.573 -41.799 -22.405 1.00 47.97 83 ASN A CA 1
ATOM 675 C C . ASN A 1 83 ? 20.391 -43.005 -21.481 1.00 47.97 83 ASN A C 1
ATOM 677 O O . ASN A 1 83 ? 21.129 -43.975 -21.629 1.00 47.97 83 ASN A O 1
ATOM 681 N N . TYR A 1 84 ? 19.387 -42.972 -20.609 1.00 36.12 84 TYR A N 1
ATOM 682 C CA . TYR A 1 84 ? 18.710 -44.180 -20.148 1.00 36.12 84 TYR A CA 1
ATOM 683 C C . TYR A 1 84 ? 17.236 -43.862 -19.927 1.00 36.12 84 TYR A C 1
ATOM 685 O O . TYR A 1 84 ? 16.844 -43.294 -18.908 1.00 36.12 84 TYR A O 1
ATOM 693 N N . ASP A 1 85 ? 16.432 -44.272 -20.903 1.00 44.88 85 ASP A N 1
ATOM 694 C CA . ASP A 1 85 ? 15.101 -44.796 -20.644 1.00 44.88 85 ASP A CA 1
ATOM 695 C C . ASP A 1 85 ? 15.205 -45.811 -19.496 1.00 44.88 85 ASP A C 1
ATOM 697 O O . ASP A 1 85 ? 15.854 -46.851 -19.630 1.00 44.88 85 ASP A O 1
ATOM 701 N N . ASN A 1 86 ? 14.621 -45.500 -18.341 1.00 38.53 86 ASN A N 1
ATOM 702 C CA . ASN A 1 86 ? 14.333 -46.509 -17.331 1.00 38.53 86 ASN A CA 1
ATOM 703 C C . ASN A 1 86 ? 13.119 -46.073 -16.511 1.00 38.53 86 ASN A C 1
ATOM 705 O O . ASN A 1 86 ? 13.224 -45.309 -15.548 1.00 38.53 86 ASN A O 1
ATOM 709 N N . ASP A 1 87 ? 11.962 -46.557 -16.957 1.00 43.84 87 ASP A N 1
ATOM 710 C CA . ASP A 1 87 ? 10.782 -46.783 -16.135 1.00 43.84 87 ASP A CA 1
ATOM 711 C C . ASP A 1 87 ? 11.173 -47.190 -14.710 1.00 43.84 87 ASP A C 1
ATOM 713 O O . ASP A 1 87 ? 11.841 -48.202 -14.498 1.00 43.84 87 ASP A O 1
ATOM 717 N N . ASN A 1 88 ? 10.723 -46.439 -13.706 1.00 34.66 88 ASN A N 1
ATOM 718 C CA . ASN A 1 88 ? 10.650 -46.993 -12.362 1.00 34.66 88 ASN A CA 1
ATOM 719 C C . ASN A 1 88 ? 9.509 -46.356 -11.567 1.00 34.66 88 ASN A C 1
ATOM 721 O O . ASN A 1 88 ? 9.662 -45.398 -10.805 1.00 34.66 88 ASN A O 1
ATOM 725 N N . SER A 1 89 ? 8.330 -46.945 -11.760 1.00 43.84 89 SER A N 1
ATOM 726 C CA . SER A 1 89 ? 7.287 -47.054 -10.745 1.00 43.84 89 SER A CA 1
ATOM 727 C C . SER A 1 89 ? 7.899 -47.330 -9.363 1.00 43.84 89 SER A C 1
ATOM 729 O O . SER A 1 89 ? 8.804 -48.149 -9.264 1.00 43.84 89 SER A O 1
ATOM 731 N N . TYR A 1 90 ? 7.367 -46.717 -8.298 1.00 42.06 90 TYR A N 1
ATOM 732 C CA . TYR A 1 90 ? 7.781 -46.891 -6.889 1.00 42.06 90 TYR A CA 1
ATOM 733 C C . TYR A 1 90 ? 8.950 -46.033 -6.345 1.00 42.06 90 TYR A C 1
ATOM 735 O O . TYR A 1 90 ? 9.825 -46.507 -5.624 1.00 42.06 90 TYR A O 1
ATOM 743 N N . ARG A 1 91 ? 8.850 -44.702 -6.464 1.00 40.03 91 ARG A N 1
ATOM 744 C CA . ARG A 1 91 ? 9.207 -43.814 -5.329 1.00 40.03 91 ARG A CA 1
ATOM 745 C C . ARG A 1 91 ? 7.966 -43.184 -4.703 1.00 40.03 91 ARG A C 1
ATOM 747 O O . ARG A 1 91 ? 7.847 -41.976 -4.536 1.00 40.03 91 ARG A O 1
ATOM 754 N N . GLY A 1 92 ? 7.029 -44.063 -4.354 1.00 42.72 92 GLY A N 1
ATOM 755 C CA . GLY A 1 92 ? 5.925 -43.741 -3.469 1.00 42.72 92 GLY A CA 1
ATOM 756 C C . GLY A 1 92 ? 6.410 -43.334 -2.075 1.00 42.72 92 GLY A C 1
ATOM 757 O O . GLY A 1 92 ? 7.359 -43.892 -1.525 1.00 42.72 92 GLY A O 1
ATOM 758 N N . THR A 1 93 ? 5.651 -42.406 -1.496 1.00 48.34 93 THR A N 1
ATOM 759 C CA . THR A 1 93 ? 5.411 -42.319 -0.051 1.00 48.34 93 THR A CA 1
ATOM 760 C C . THR A 1 93 ? 6.501 -41.663 0.800 1.00 48.34 93 THR A C 1
ATOM 762 O O . THR A 1 93 ? 6.988 -42.255 1.760 1.00 48.34 93 THR A O 1
ATOM 765 N N . ARG A 1 94 ? 6.784 -40.375 0.566 1.00 41.88 94 ARG A N 1
ATOM 766 C CA . ARG A 1 94 ? 7.157 -39.463 1.664 1.00 41.88 94 ARG A CA 1
ATOM 767 C C . ARG A 1 94 ? 6.481 -38.107 1.501 1.00 41.88 94 ARG A C 1
ATOM 769 O O . ARG A 1 94 ? 6.815 -37.351 0.603 1.00 41.88 94 ARG A O 1
ATOM 776 N N . GLY A 1 95 ? 5.545 -37.838 2.411 1.00 40.66 95 GLY A N 1
ATOM 777 C CA . GLY A 1 95 ? 4.939 -36.527 2.612 1.00 40.66 95 GLY A CA 1
ATOM 778 C C . GLY A 1 95 ? 3.706 -36.290 1.752 1.00 40.66 95 GLY A C 1
ATOM 779 O O . GLY A 1 95 ? 3.793 -35.713 0.675 1.00 40.66 95 GLY A O 1
ATOM 780 N N . LYS A 1 96 ? 2.526 -36.658 2.266 1.00 39.59 96 LYS A N 1
ATOM 781 C CA . LYS A 1 96 ? 1.292 -35.955 1.898 1.00 39.59 96 LYS A CA 1
ATOM 782 C C . LYS A 1 96 ? 1.430 -34.517 2.401 1.00 39.59 96 LYS A C 1
ATOM 784 O O . LYS A 1 96 ? 0.991 -34.193 3.499 1.00 39.59 96 LYS A O 1
ATOM 789 N N . HIS A 1 97 ? 2.122 -33.685 1.635 1.00 35.59 97 HIS A N 1
ATOM 790 C CA . HIS A 1 97 ? 2.097 -32.253 1.836 1.00 35.59 97 HIS A CA 1
ATOM 791 C C . HIS A 1 97 ? 0.721 -31.797 1.370 1.00 35.59 97 HIS A C 1
ATOM 793 O O . HIS A 1 97 ? 0.398 -31.889 0.188 1.00 35.59 97 HIS A O 1
ATOM 799 N N . TYR A 1 98 ? -0.112 -31.349 2.307 1.00 38.88 98 TYR A N 1
ATOM 800 C CA . TYR A 1 98 ? -1.200 -30.446 1.966 1.00 38.88 98 TYR A CA 1
ATOM 801 C C . TYR A 1 98 ? -0.514 -29.207 1.414 1.00 38.88 98 TYR A C 1
ATOM 803 O O . TYR A 1 98 ? -0.028 -28.368 2.173 1.00 38.88 98 TYR A O 1
ATOM 811 N N . VAL A 1 99 ? -0.343 -29.165 0.095 1.00 42.84 99 VAL A N 1
ATOM 812 C CA . VAL A 1 99 ? 0.193 -27.990 -0.562 1.00 42.84 99 VAL A CA 1
ATOM 813 C C . VAL A 1 99 ? -0.844 -26.903 -0.339 1.00 42.84 99 VAL A C 1
ATOM 815 O O . VAL A 1 99 ? -1.913 -26.897 -0.945 1.00 42.84 99 VAL A O 1
ATOM 818 N N . ARG A 1 100 ? -0.556 -26.055 0.651 1.00 42.53 100 ARG A N 1
ATOM 819 C CA . ARG A 1 100 ? -1.251 -24.803 0.915 1.00 42.53 100 ARG A CA 1
ATOM 820 C C . ARG A 1 100 ? -1.387 -24.102 -0.430 1.00 42.53 100 ARG A C 1
ATOM 822 O O . ARG A 1 100 ? -0.374 -23.922 -1.102 1.00 42.53 100 ARG A O 1
ATOM 829 N N . GLY A 1 101 ? -2.637 -23.822 -0.801 1.00 37.84 101 GLY A N 1
ATOM 830 C CA . GLY A 1 101 ? -3.061 -23.414 -2.135 1.00 37.84 101 GLY A CA 1
ATOM 831 C C . GLY A 1 101 ? -2.024 -22.570 -2.861 1.00 37.84 101 GLY A C 1
ATOM 832 O O . GLY A 1 101 ? -1.570 -21.543 -2.354 1.00 37.84 101 GLY A O 1
ATOM 833 N N . HIS A 1 102 ? -1.649 -23.049 -4.041 1.00 40.72 102 HIS A N 1
ATOM 834 C CA . HIS A 1 102 ? -0.894 -22.296 -5.020 1.00 40.72 102 HIS A CA 1
ATOM 835 C C . HIS A 1 102 ? -1.747 -21.110 -5.491 1.00 40.72 102 HIS A C 1
ATOM 837 O O . HIS A 1 102 ? -2.341 -21.168 -6.561 1.00 40.72 102 HIS A O 1
ATOM 843 N N . TYR A 1 103 ? -1.809 -20.028 -4.713 1.00 38.31 103 TYR A N 1
ATOM 844 C CA . TYR A 1 103 ? -1.942 -18.726 -5.349 1.00 38.31 103 TYR A CA 1
ATOM 845 C C . TYR A 1 103 ? -0.622 -18.513 -6.070 1.00 38.31 103 TYR A C 1
ATOM 847 O O . TYR A 1 103 ? 0.444 -18.481 -5.445 1.00 38.31 103 TYR A O 1
ATOM 855 N N . SER A 1 104 ? -0.699 -18.540 -7.393 1.00 45.03 104 SER A N 1
ATOM 856 C CA . SER A 1 104 ? 0.399 -18.302 -8.309 1.00 45.03 104 SER A CA 1
ATOM 857 C C . SER A 1 104 ? 1.276 -17.163 -7.789 1.00 45.03 104 SER A C 1
ATOM 859 O O . SER A 1 104 ? 0.921 -15.999 -7.876 1.00 45.03 104 SER A O 1
ATOM 861 N N . ARG A 1 105 ? 2.473 -17.481 -7.288 1.00 51.16 105 ARG A N 1
ATOM 862 C CA . ARG A 1 105 ? 3.589 -16.520 -7.259 1.00 51.16 105 ARG A CA 1
ATOM 863 C C . ARG A 1 105 ? 4.114 -16.345 -8.691 1.00 51.16 105 ARG A C 1
ATOM 865 O O . ARG A 1 105 ? 5.290 -16.580 -8.942 1.00 51.16 105 ARG A O 1
ATOM 872 N N . GLY A 1 106 ? 3.226 -16.108 -9.650 1.00 52.19 106 GLY A N 1
ATOM 873 C CA . GLY A 1 106 ? 3.498 -16.265 -11.070 1.00 52.19 106 GLY A CA 1
ATOM 874 C C . GLY A 1 106 ? 2.983 -15.058 -11.824 1.00 52.19 106 GLY A C 1
ATOM 875 O O . GLY A 1 106 ? 1.797 -14.774 -11.755 1.00 52.19 106 GLY A O 1
ATOM 876 N N . ARG A 1 107 ? 3.881 -14.397 -12.559 1.00 51.81 107 ARG A N 1
ATOM 877 C CA . ARG A 1 107 ? 3.620 -13.297 -13.497 1.00 51.81 107 ARG A CA 1
ATOM 878 C C . ARG A 1 107 ? 3.419 -11.902 -12.891 1.00 51.81 107 ARG A C 1
ATOM 880 O O . ARG A 1 107 ? 4.086 -10.984 -13.354 1.00 51.81 107 ARG A O 1
ATOM 887 N N . ASP A 1 108 ? 2.612 -11.717 -11.849 1.00 53.75 108 ASP A N 1
ATOM 888 C CA . ASP A 1 108 ? 2.248 -10.355 -11.386 1.00 53.75 108 ASP A CA 1
ATOM 889 C C . ASP A 1 108 ? 3.404 -9.590 -10.727 1.00 53.75 108 ASP A C 1
ATOM 891 O O . ASP A 1 108 ? 3.583 -8.387 -10.926 1.00 53.75 108 ASP A O 1
ATOM 895 N N . MET A 1 109 ? 4.248 -10.305 -9.976 1.00 62.47 109 MET A N 1
ATOM 896 C CA . MET A 1 109 ? 5.479 -9.735 -9.417 1.00 62.47 109 MET A CA 1
ATOM 897 C C . MET A 1 109 ? 6.495 -9.405 -10.515 1.00 62.47 109 MET A C 1
ATOM 899 O O . MET A 1 109 ? 7.209 -8.409 -10.418 1.00 62.47 109 MET A O 1
ATOM 903 N N . ASP A 1 110 ? 6.543 -10.216 -11.570 1.00 75.81 110 ASP A N 1
ATOM 904 C CA . ASP A 1 110 ? 7.507 -10.052 -12.656 1.00 75.81 110 ASP A CA 1
ATOM 905 C C . ASP A 1 110 ? 7.146 -8.842 -13.534 1.00 75.81 110 ASP A C 1
ATOM 907 O O . ASP A 1 110 ? 8.020 -8.029 -13.837 1.00 75.81 110 ASP A O 1
ATOM 911 N N . THR A 1 111 ? 5.857 -8.648 -13.848 1.00 83.62 111 THR A N 1
ATOM 912 C CA . THR A 1 111 ? 5.373 -7.486 -14.620 1.00 83.62 111 THR A CA 1
ATOM 913 C C . THR A 1 111 ? 5.508 -6.173 -13.842 1.00 83.62 111 THR A C 1
ATOM 915 O O . THR A 1 111 ? 5.920 -5.156 -14.406 1.00 83.62 111 THR A O 1
ATOM 918 N N . TYR A 1 112 ? 5.252 -6.182 -12.527 1.00 85.56 112 TYR A N 1
ATOM 919 C CA . TYR A 1 112 ? 5.460 -5.003 -11.679 1.00 85.56 112 TYR A CA 1
ATOM 920 C C . TYR A 1 112 ? 6.937 -4.596 -11.600 1.00 85.56 112 TYR A C 1
ATOM 922 O O . TYR A 1 112 ? 7.271 -3.411 -11.713 1.00 85.56 112 TYR A O 1
ATOM 930 N N . ASN A 1 113 ? 7.832 -5.572 -11.415 1.00 85.19 113 ASN A N 1
ATOM 931 C CA . ASN A 1 113 ? 9.272 -5.326 -11.367 1.00 85.19 113 ASN A CA 1
ATOM 932 C C . ASN A 1 113 ? 9.776 -4.766 -12.701 1.00 85.19 113 ASN A C 1
ATOM 934 O O . ASN A 1 113 ? 10.508 -3.775 -12.706 1.00 85.19 113 ASN A O 1
ATOM 938 N N . GLU A 1 114 ? 9.310 -5.313 -13.828 1.00 86.75 114 GLU A N 1
ATOM 939 C CA . GLU A 1 114 ? 9.651 -4.778 -15.144 1.00 86.75 114 GLU A CA 1
ATOM 940 C C . GLU A 1 114 ? 9.177 -3.325 -15.318 1.00 86.75 114 GLU A C 1
ATOM 942 O O . GLU A 1 114 ? 9.962 -2.472 -15.751 1.00 86.75 114 GLU A O 1
ATOM 947 N N . TYR A 1 115 ? 7.944 -2.994 -14.916 1.00 90.56 115 TYR A N 1
ATOM 948 C CA . TYR A 1 115 ? 7.465 -1.607 -14.915 1.00 90.56 115 TYR A CA 1
ATOM 949 C C . TYR A 1 115 ? 8.375 -0.687 -14.085 1.00 90.56 115 TYR A C 1
ATOM 951 O O . TYR A 1 115 ? 8.739 0.407 -14.538 1.00 90.56 115 TYR A O 1
ATOM 959 N N . MET A 1 116 ? 8.779 -1.118 -12.887 1.00 91.19 116 MET A N 1
ATOM 960 C CA . MET A 1 116 ? 9.650 -0.332 -12.011 1.00 91.19 116 MET A CA 1
ATOM 961 C C . MET A 1 116 ? 11.038 -0.119 -12.627 1.00 91.19 116 MET A C 1
ATOM 963 O O . MET A 1 116 ? 11.535 1.012 -12.621 1.00 91.19 116 MET A O 1
ATOM 967 N N . ASP A 1 117 ? 11.616 -1.135 -13.262 1.00 88.38 117 ASP A N 1
ATOM 968 C CA . ASP A 1 117 ? 12.897 -1.033 -13.966 1.00 88.38 117 ASP A CA 1
ATOM 969 C C . ASP A 1 117 ? 12.836 -0.048 -15.145 1.00 88.38 117 ASP A C 1
ATOM 971 O O . ASP A 1 117 ? 13.706 0.826 -15.304 1.00 88.38 117 ASP A O 1
ATOM 975 N N . LYS A 1 118 ? 11.772 -0.109 -15.963 1.00 87.50 118 LYS A N 1
ATOM 976 C CA . LYS A 1 118 ? 11.581 0.862 -17.057 1.00 87.50 118 LYS A 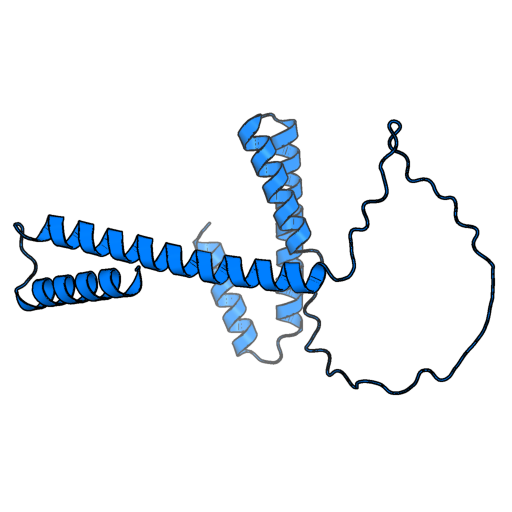CA 1
ATOM 977 C C . LYS A 1 118 ? 11.330 2.271 -16.522 1.00 87.50 118 LYS A C 1
ATOM 979 O O . LYS A 1 118 ? 11.829 3.243 -17.091 1.00 87.50 118 LYS A O 1
ATOM 984 N N . LYS A 1 119 ? 10.608 2.411 -15.408 1.00 91.12 119 LYS A N 1
ATOM 985 C CA . LYS A 1 119 ? 10.366 3.697 -14.736 1.00 91.12 119 LYS A CA 1
ATOM 986 C C . LYS A 1 119 ? 11.657 4.313 -14.207 1.00 91.12 119 LYS A C 1
ATOM 988 O O . LYS A 1 119 ? 11.846 5.525 -14.336 1.00 91.12 119 LYS A O 1
ATOM 993 N N . HIS A 1 120 ? 12.560 3.507 -13.653 1.00 87.81 120 HIS A N 1
ATOM 994 C CA . HIS A 1 120 ? 13.901 3.952 -13.273 1.00 87.81 120 HIS A CA 1
ATOM 995 C C . HIS A 1 120 ? 14.689 4.447 -14.491 1.00 87.81 120 HIS A C 1
ATOM 997 O O . HIS A 1 120 ? 15.248 5.545 -14.454 1.00 87.81 120 HIS A O 1
ATOM 1003 N N . SER A 1 121 ? 14.637 3.705 -15.597 1.00 82.50 121 SER A N 1
ATOM 1004 C CA . SER A 1 121 ? 15.289 4.078 -16.859 1.00 82.50 121 SER A CA 1
ATOM 1005 C C . SER A 1 121 ? 14.740 5.390 -17.444 1.00 82.50 121 SER A C 1
ATOM 1007 O O . SER A 1 121 ? 15.507 6.274 -17.831 1.00 82.50 121 SER A O 1
ATOM 1009 N N . TYR A 1 122 ? 13.416 5.582 -17.435 1.00 87.12 122 TYR A N 1
ATOM 1010 C CA . TYR A 1 122 ? 12.786 6.835 -17.860 1.00 87.12 122 TYR A CA 1
ATOM 1011 C C . TYR A 1 122 ? 13.139 8.010 -16.938 1.00 87.12 122 TYR A C 1
ATOM 1013 O O . TYR A 1 122 ? 13.392 9.111 -17.418 1.00 87.12 122 TYR A O 1
ATOM 1021 N N . ARG A 1 123 ? 13.213 7.803 -15.618 1.00 86.88 123 ARG A N 1
ATOM 1022 C CA . ARG A 1 123 ? 13.626 8.860 -14.676 1.00 86.88 123 ARG A CA 1
ATOM 1023 C C . ARG A 1 123 ? 15.067 9.313 -14.900 1.00 86.88 123 ARG A C 1
ATOM 1025 O O . ARG A 1 123 ? 15.339 10.501 -14.742 1.00 86.88 123 ARG A O 1
ATOM 1032 N N . ALA A 1 124 ? 15.953 8.388 -15.265 1.00 81.12 124 ALA A N 1
ATOM 1033 C CA . ALA A 1 124 ? 17.360 8.673 -15.519 1.00 81.12 124 ALA A CA 1
ATOM 1034 C C . ALA A 1 124 ? 17.586 9.401 -16.855 1.00 81.12 124 ALA A C 1
ATOM 1036 O O . ALA A 1 124 ? 18.326 10.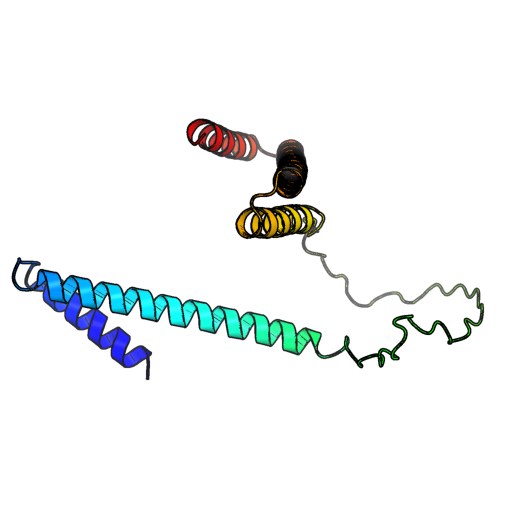379 -16.893 1.00 81.12 124 ALA A O 1
ATOM 1037 N N . GLY A 1 125 ? 16.949 8.943 -17.940 1.00 76.94 125 GLY A N 1
ATOM 1038 C CA . GLY A 1 125 ? 17.210 9.461 -19.291 1.00 76.94 125 GLY A CA 1
ATOM 1039 C C . GLY A 1 125 ? 16.169 10.436 -19.845 1.00 76.94 125 GLY A C 1
ATOM 1040 O O . GLY A 1 125 ? 16.486 11.207 -20.743 1.00 76.94 125 GLY A O 1
ATOM 1041 N N . LYS A 1 126 ? 14.925 10.400 -19.343 1.00 81.94 126 LYS A N 1
ATOM 1042 C CA . LYS A 1 126 ? 13.738 11.115 -19.871 1.00 81.94 126 LYS A CA 1
ATOM 1043 C C . LYS A 1 126 ? 13.553 11.016 -21.392 1.00 81.94 126 LYS A C 1
ATOM 1045 O O . LYS A 1 126 ? 12.919 11.875 -22.001 1.00 81.94 126 LYS A O 1
ATOM 1050 N N . ASP A 1 127 ? 14.084 9.956 -21.988 1.00 88.56 127 ASP A N 1
ATOM 1051 C CA . ASP A 1 127 ? 13.996 9.699 -23.417 1.00 88.56 127 ASP A CA 1
ATOM 1052 C C . ASP A 1 127 ? 12.592 9.206 -23.805 1.00 88.56 127 ASP A C 1
ATOM 1054 O O . ASP A 1 127 ? 11.891 8.571 -23.008 1.00 88.56 127 ASP A O 1
ATOM 1058 N N . MET A 1 128 ? 12.182 9.496 -25.038 1.00 84.81 128 MET A N 1
ATOM 1059 C CA . MET A 1 128 ? 10.891 9.090 -25.586 1.00 84.81 128 MET A CA 1
ATOM 1060 C C . MET A 1 128 ? 10.785 7.574 -25.758 1.00 84.81 128 MET A C 1
ATOM 1062 O O . MET A 1 128 ? 9.725 7.019 -25.473 1.00 84.81 128 MET A O 1
ATOM 1066 N N . ASP A 1 129 ? 11.868 6.893 -26.139 1.00 86.69 129 ASP A N 1
ATOM 1067 C CA . ASP A 1 129 ? 11.897 5.426 -26.230 1.00 86.69 129 ASP A CA 1
ATOM 1068 C C . ASP A 1 129 ? 11.738 4.783 -24.839 1.00 86.69 129 ASP A C 1
ATOM 1070 O O . ASP A 1 129 ? 10.910 3.893 -24.631 1.00 86.69 129 ASP A O 1
ATOM 1074 N N . CYS A 1 130 ? 12.432 5.321 -23.831 1.00 82.69 130 CYS A N 1
ATOM 1075 C CA . CYS A 1 130 ? 12.260 4.908 -22.435 1.00 82.69 130 CYS A CA 1
ATOM 1076 C C . CYS A 1 130 ? 10.835 5.158 -21.922 1.00 82.69 130 CYS A C 1
ATOM 1078 O O . CYS A 1 130 ? 10.301 4.344 -21.169 1.00 82.69 130 CYS A O 1
ATOM 1080 N N . LYS A 1 131 ? 10.199 6.262 -22.335 1.00 88.75 131 LYS A N 1
ATOM 1081 C CA . LYS A 1 131 ? 8.802 6.559 -21.994 1.00 88.75 131 LYS A CA 1
ATOM 1082 C C . LYS A 1 131 ? 7.849 5.534 -22.603 1.00 88.75 131 LYS A C 1
ATOM 1084 O O . LYS A 1 131 ? 6.969 5.051 -21.898 1.00 88.75 131 LYS A O 1
ATOM 1089 N N . GLN A 1 132 ? 8.021 5.200 -23.883 1.00 92.06 132 GLN A N 1
ATOM 1090 C CA . GLN A 1 132 ? 7.191 4.206 -24.568 1.00 92.06 132 GLN A CA 1
ATOM 1091 C C . GLN A 1 132 ? 7.318 2.830 -23.913 1.00 92.06 132 GLN A C 1
ATOM 1093 O O . GLN A 1 132 ? 6.307 2.220 -23.582 1.00 92.06 132 GLN A O 1
ATOM 1098 N N . LYS A 1 133 ? 8.546 2.388 -23.627 1.00 88.19 133 LYS A N 1
ATOM 1099 C CA . LYS A 1 133 ? 8.804 1.115 -22.935 1.00 88.19 133 LYS A CA 1
ATOM 1100 C C . LYS A 1 133 ? 8.216 1.078 -21.524 1.00 88.19 133 LYS A C 1
ATOM 1102 O O . LYS A 1 133 ? 7.684 0.054 -21.117 1.00 88.19 133 LYS A O 1
ATOM 1107 N N . MET A 1 134 ? 8.285 2.186 -20.786 1.00 92.81 134 MET A N 1
ATOM 1108 C CA . MET A 1 134 ? 7.671 2.294 -19.458 1.00 92.81 134 MET A CA 1
ATOM 1109 C C . MET A 1 134 ? 6.142 2.221 -19.521 1.00 92.81 134 MET A C 1
ATOM 1111 O O . MET A 1 134 ? 5.542 1.579 -18.666 1.00 92.81 134 MET A O 1
ATOM 1115 N N . LEU A 1 135 ? 5.514 2.882 -20.498 1.00 93.50 135 LEU A N 1
ATOM 1116 C CA . LEU A 1 135 ? 4.059 2.838 -20.664 1.00 93.50 135 LEU A CA 1
ATOM 1117 C C . LEU A 1 135 ? 3.579 1.446 -21.087 1.00 93.50 135 LEU A C 1
ATOM 1119 O O . LEU A 1 135 ? 2.605 0.972 -20.522 1.00 93.50 135 LEU A O 1
ATOM 1123 N N . ALA A 1 136 ? 4.297 0.773 -21.989 1.00 91.44 136 ALA A N 1
ATOM 1124 C CA . ALA A 1 136 ? 3.979 -0.598 -22.385 1.00 91.44 136 ALA A CA 1
ATOM 1125 C C . ALA A 1 136 ? 4.073 -1.578 -21.201 1.00 91.44 136 ALA A C 1
ATOM 1127 O O . ALA A 1 136 ? 3.160 -2.361 -20.975 1.00 91.44 136 ALA A O 1
ATOM 1128 N N . ALA A 1 137 ? 5.134 -1.481 -20.391 1.00 90.94 137 ALA A N 1
ATOM 1129 C CA . ALA A 1 137 ? 5.276 -2.307 -19.188 1.00 90.94 137 ALA A CA 1
ATOM 1130 C C . ALA A 1 137 ? 4.206 -1.996 -18.122 1.00 90.94 137 ALA A C 1
ATOM 1132 O O . ALA A 1 137 ? 3.791 -2.881 -17.379 1.00 90.94 137 ALA A O 1
ATOM 1133 N N . LEU A 1 138 ? 3.751 -0.739 -18.034 1.00 91.88 138 LEU A N 1
ATOM 1134 C CA . LEU A 1 138 ? 2.638 -0.370 -17.157 1.00 91.88 138 LEU A CA 1
ATOM 1135 C C . LEU A 1 138 ? 1.329 -1.015 -17.620 1.00 91.88 138 LEU A C 1
ATOM 1137 O O . LEU A 1 138 ? 0.590 -1.527 -16.789 1.00 91.88 138 LEU A O 1
ATOM 1141 N N . GLU A 1 139 ? 1.044 -0.965 -18.919 1.00 92.31 139 GLU A N 1
ATOM 1142 C CA . GLU A 1 139 ? -0.160 -1.555 -19.509 1.00 92.31 139 GLU A CA 1
ATOM 1143 C C . GLU A 1 139 ? -0.202 -3.067 -19.263 1.00 92.31 139 GLU A C 1
ATOM 1145 O O . GLU A 1 139 ? -1.179 -3.561 -18.710 1.00 92.31 139 GLU A O 1
ATOM 1150 N N . GLU A 1 140 ? 0.908 -3.771 -19.505 1.00 90.69 140 GLU A N 1
ATOM 1151 C CA . GLU A 1 140 ? 1.014 -5.211 -19.237 1.00 90.69 140 GLU A CA 1
ATOM 1152 C C . GLU A 1 140 ? 0.792 -5.563 -17.755 1.00 90.69 140 GLU A C 1
ATOM 1154 O O . GLU A 1 140 ? 0.120 -6.545 -17.437 1.00 90.69 140 GLU A O 1
ATOM 1159 N N . HIS A 1 141 ? 1.312 -4.753 -16.829 1.00 91.12 141 HIS A N 1
ATOM 1160 C CA . HIS A 1 141 ? 1.071 -4.962 -15.402 1.00 91.12 141 HIS A CA 1
ATOM 1161 C C . HIS A 1 141 ? -0.397 -4.720 -15.010 1.00 91.12 141 HIS A C 1
ATOM 1163 O O . HIS A 1 141 ? -0.953 -5.456 -14.194 1.00 91.12 141 HIS A O 1
ATOM 1169 N N . MET A 1 142 ? -1.041 -3.704 -15.591 1.00 91.38 142 MET A N 1
ATOM 1170 C CA . MET A 1 142 ? -2.456 -3.417 -15.336 1.00 91.38 142 MET A CA 1
ATOM 1171 C C . MET A 1 142 ? -3.375 -4.501 -15.912 1.00 91.38 142 MET A C 1
ATOM 1173 O O . MET A 1 142 ? -4.374 -4.843 -15.274 1.00 91.38 142 MET A O 1
ATOM 1177 N N . ASP A 1 143 ? -3.028 -5.073 -17.066 1.00 89.25 143 ASP A N 1
ATOM 1178 C CA . ASP A 1 143 ? -3.737 -6.218 -17.643 1.00 89.25 143 ASP A CA 1
ATOM 1179 C C . ASP A 1 143 ? -3.638 -7.439 -16.723 1.00 89.25 143 ASP A C 1
ATOM 1181 O O . ASP A 1 143 ? -4.657 -8.049 -16.399 1.00 89.25 143 ASP A O 1
ATOM 1185 N N . ALA A 1 144 ? -2.440 -7.738 -16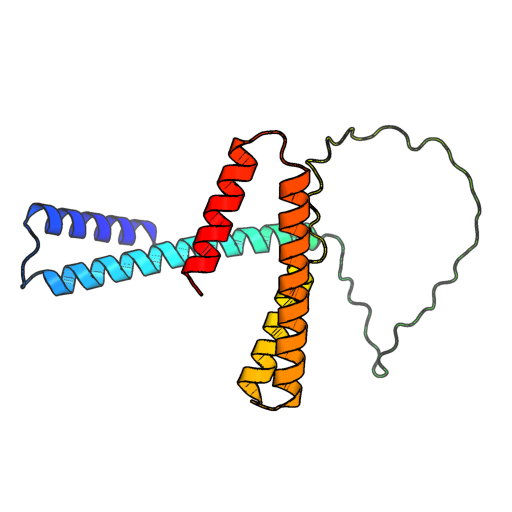.212 1.00 87.19 144 ALA A N 1
ATOM 1186 C CA . ALA A 1 144 ? -2.217 -8.851 -15.290 1.00 87.19 144 ALA A CA 1
ATOM 1187 C C . ALA A 1 144 ? -3.024 -8.702 -13.981 1.00 87.19 144 ALA A C 1
ATOM 1189 O O . ALA A 1 144 ? -3.747 -9.617 -13.588 1.00 87.19 144 ALA A O 1
ATOM 1190 N N . LEU A 1 145 ? -3.021 -7.509 -13.368 1.00 87.75 145 LEU A N 1
ATOM 1191 C CA . LEU A 1 145 ? -3.862 -7.212 -12.196 1.00 87.75 145 LEU A CA 1
ATOM 1192 C C . LEU A 1 145 ? -5.361 -7.358 -12.489 1.00 87.75 145 LEU A C 1
ATOM 1194 O O . LEU A 1 145 ? -6.139 -7.756 -11.621 1.00 87.75 145 LEU A O 1
ATOM 1198 N N . THR A 1 146 ? -5.787 -7.014 -13.703 1.00 88.06 146 THR A N 1
ATOM 1199 C CA . THR A 1 146 ? -7.188 -7.147 -14.111 1.00 88.06 146 THR A CA 1
ATOM 1200 C C . THR A 1 146 ? -7.573 -8.617 -14.279 1.00 88.06 146 THR A C 1
ATOM 1202 O O . THR A 1 146 ? -8.646 -9.009 -13.819 1.00 88.06 146 THR A O 1
ATOM 1205 N N . GLU A 1 147 ? -6.696 -9.442 -14.862 1.00 87.69 147 GLU A N 1
ATOM 1206 C CA . GLU A 1 147 ? -6.868 -10.899 -14.950 1.00 87.69 147 GLU A CA 1
ATOM 1207 C C . GLU A 1 147 ? -6.944 -11.545 -13.555 1.00 87.69 147 GLU A C 1
ATOM 1209 O O . GLU A 1 147 ? -7.810 -12.390 -13.317 1.00 87.69 147 GLU A O 1
ATOM 1214 N N . GLU A 1 148 ? -6.096 -11.120 -12.609 1.00 86.69 148 GLU A N 1
ATOM 1215 C CA . GLU A 1 148 ? -6.118 -11.607 -11.223 1.00 86.69 148 GLU A CA 1
ATOM 1216 C C . GLU A 1 148 ? -7.448 -11.264 -10.533 1.00 86.69 148 GLU A C 1
ATOM 1218 O O . GLU A 1 148 ? -8.116 -12.145 -9.982 1.00 86.69 148 GLU A O 1
ATOM 1223 N N . LEU A 1 149 ? -7.884 -10.002 -10.616 1.00 85.50 149 LEU A N 1
ATOM 1224 C CA . LEU A 1 149 ? -9.166 -9.559 -10.058 1.00 85.50 149 LEU A CA 1
ATOM 1225 C C . LEU A 1 149 ? -10.357 -10.279 -10.701 1.00 85.50 149 LEU A C 1
ATOM 1227 O O . LEU A 1 149 ? -11.339 -10.587 -10.018 1.00 85.50 149 LEU A O 1
ATOM 1231 N N . GLU A 1 150 ? -10.289 -10.566 -12.001 1.00 84.00 150 GLU A N 1
ATOM 1232 C CA . GLU A 1 150 ? -11.306 -11.356 -12.687 1.00 84.00 150 GLU A CA 1
ATOM 1233 C C . GLU A 1 150 ? -11.328 -12.804 -12.179 1.00 84.00 150 GLU A C 1
ATOM 1235 O O . GLU A 1 150 ? -12.408 -13.329 -11.896 1.00 84.00 150 GLU A O 1
ATOM 1240 N N . GLY A 1 151 ? -10.160 -13.429 -12.010 1.00 85.00 151 GLY A N 1
ATOM 1241 C CA . GLY A 1 151 ? -10.021 -14.762 -11.423 1.00 85.00 151 GLY A CA 1
ATOM 1242 C C . GLY A 1 151 ? -10.625 -14.833 -10.022 1.00 85.00 151 GLY A C 1
ATOM 1243 O O . GLY A 1 151 ? -11.506 -15.652 -9.769 1.00 85.00 151 GLY A O 1
ATOM 1244 N N . MET A 1 152 ? -10.260 -13.894 -9.148 1.00 83.75 152 MET A N 1
ATOM 1245 C CA . MET A 1 152 ? -10.818 -13.790 -7.795 1.00 83.75 152 MET A CA 1
ATOM 1246 C C . MET A 1 152 ? -12.339 -13.586 -7.799 1.00 83.75 152 MET A C 1
ATOM 1248 O O . MET A 1 152 ? -13.052 -14.158 -6.978 1.00 83.75 152 MET A O 1
ATOM 1252 N N . SER A 1 153 ? -12.860 -12.784 -8.730 1.00 82.94 153 SER A N 1
ATOM 1253 C CA . SER A 1 153 ? -14.302 -12.557 -8.880 1.00 82.94 153 SER A CA 1
ATOM 1254 C C . SER A 1 153 ? -15.054 -13.814 -9.327 1.00 82.94 153 SER A C 1
ATOM 1256 O O . SER A 1 153 ? -16.176 -14.058 -8.870 1.00 82.94 153 SER A O 1
ATOM 1258 N N . ARG A 1 154 ? -14.440 -14.622 -10.202 1.00 84.12 154 ARG A N 1
ATOM 1259 C CA . ARG A 1 154 ? -14.986 -15.904 -10.671 1.00 84.12 154 ARG A CA 1
ATOM 1260 C C . ARG A 1 154 ? -14.963 -16.973 -9.578 1.00 84.12 154 ARG A C 1
ATOM 1262 O O . ARG A 1 154 ? -15.950 -17.693 -9.451 1.00 84.12 154 ARG A O 1
ATOM 1269 N N . ASP A 1 155 ? -13.892 -17.022 -8.791 1.00 85.81 155 ASP A N 1
ATOM 1270 C CA . ASP A 1 155 ? -13.695 -17.996 -7.708 1.00 85.81 155 ASP A CA 1
ATOM 1271 C C . ASP A 1 155 ? -14.443 -17.630 -6.415 1.00 85.81 155 ASP A C 1
ATOM 1273 O O . ASP A 1 155 ? -14.508 -18.435 -5.492 1.00 85.81 155 ASP A O 1
ATOM 1277 N N . ALA A 1 156 ? -15.031 -16.432 -6.335 1.00 85.19 156 ALA A N 1
ATOM 1278 C CA . ALA A 1 156 ? -15.783 -16.000 -5.163 1.00 85.19 156 ALA A CA 1
ATOM 1279 C C . ALA A 1 156 ? -17.053 -16.838 -4.946 1.00 85.19 156 ALA A C 1
ATOM 1281 O O . ALA A 1 156 ? -18.017 -16.761 -5.730 1.00 85.19 156 ALA A O 1
ATOM 1282 N N . ASP A 1 157 ? -17.069 -17.562 -3.828 1.00 82.12 157 ASP A N 1
ATOM 1283 C CA . ASP A 1 157 ? -18.134 -18.475 -3.411 1.00 82.12 157 ASP A CA 1
ATOM 1284 C C . ASP A 1 157 ? -19.336 -17.724 -2.820 1.00 82.12 157 ASP A C 1
ATOM 1286 O O . ASP A 1 157 ? -20.477 -18.189 -2.910 1.00 82.12 157 ASP A O 1
ATOM 1290 N N . CYS A 1 158 ? -19.106 -16.544 -2.229 1.00 87.00 158 CYS A N 1
ATOM 1291 C CA . CYS A 1 158 ? -20.150 -15.760 -1.572 1.00 87.00 158 CYS A CA 1
ATOM 1292 C C . CYS A 1 158 ? -20.333 -14.356 -2.163 1.00 87.00 158 CYS A C 1
ATOM 1294 O O . CYS A 1 158 ? -19.477 -13.784 -2.845 1.00 87.00 158 CYS A O 1
ATOM 1296 N N . ARG A 1 159 ? -21.510 -13.776 -1.912 1.00 83.31 159 ARG A N 1
ATOM 1297 C CA . ARG A 1 159 ? -21.857 -12.446 -2.423 1.00 83.31 159 ARG A CA 1
ATOM 1298 C C . ARG A 1 159 ? -21.048 -11.358 -1.717 1.00 83.31 159 ARG A C 1
ATOM 1300 O O . ARG A 1 159 ? -20.669 -10.376 -2.346 1.00 83.31 159 ARG A O 1
ATOM 1307 N N . GLU A 1 160 ? -20.754 -11.554 -0.441 1.00 91.00 160 GLU A N 1
ATOM 1308 C CA . GLU A 1 160 ? -19.991 -10.651 0.412 1.00 91.00 160 GLU A CA 1
ATOM 1309 C C . GLU A 1 160 ? -18.552 -10.455 -0.091 1.00 91.00 160 GLU A C 1
ATOM 1311 O O . GLU A 1 160 ? -18.028 -9.339 -0.028 1.00 91.00 160 GLU A O 1
ATOM 1316 N N . GLU A 1 161 ? -17.928 -11.497 -0.648 1.00 87.12 161 GLU A N 1
ATOM 1317 C CA . GLU A 1 161 ? -16.620 -11.415 -1.316 1.00 87.12 161 GLU A CA 1
ATOM 1318 C C . GLU A 1 161 ? -16.686 -10.505 -2.544 1.00 87.12 161 GLU A C 1
ATOM 1320 O O . GLU A 1 161 ? -15.903 -9.559 -2.669 1.00 87.12 161 GLU A O 1
ATOM 1325 N N . ARG A 1 162 ? -17.683 -10.715 -3.412 1.00 86.69 162 ARG A N 1
ATOM 1326 C CA . ARG A 1 162 ? -17.889 -9.894 -4.618 1.00 86.69 162 ARG A CA 1
ATOM 1327 C C . ARG A 1 162 ? -18.218 -8.444 -4.280 1.00 86.69 162 ARG A C 1
ATOM 1329 O O . ARG A 1 162 ? -17.705 -7.530 -4.924 1.00 86.69 162 ARG A O 1
ATOM 1336 N N . ASP A 1 163 ? -19.037 -8.224 -3.256 1.00 90.62 163 ASP A N 1
ATOM 1337 C CA . ASP A 1 163 ? -19.378 -6.887 -2.771 1.00 90.62 163 ASP A CA 1
ATOM 1338 C C . ASP A 1 163 ? -18.147 -6.192 -2.165 1.00 90.62 163 ASP A C 1
ATOM 1340 O O . ASP A 1 163 ? -17.965 -4.987 -2.340 1.00 90.62 163 ASP A O 1
ATOM 1344 N N . THR A 1 164 ? -17.252 -6.937 -1.509 1.00 91.75 164 THR A N 1
ATOM 1345 C CA . THR A 1 164 ? -15.980 -6.401 -1.006 1.00 91.75 164 THR A CA 1
ATOM 1346 C C . THR A 1 164 ? -15.060 -5.987 -2.147 1.00 91.75 164 THR A C 1
ATOM 1348 O O . THR A 1 164 ? -14.571 -4.857 -2.133 1.00 91.75 164 THR A O 1
ATOM 1351 N N . MET A 1 165 ? -14.887 -6.836 -3.162 1.00 88.38 165 MET A N 1
ATOM 1352 C CA . MET A 1 165 ? -14.098 -6.499 -4.352 1.00 88.38 165 MET A CA 1
ATOM 1353 C C . MET A 1 165 ? -14.648 -5.258 -5.063 1.00 88.38 165 MET A C 1
ATOM 1355 O O . MET A 1 165 ? -13.894 -4.325 -5.336 1.00 88.38 165 MET A O 1
ATOM 1359 N N . LYS A 1 166 ? -15.971 -5.175 -5.261 1.00 90.62 166 LYS A N 1
ATOM 1360 C CA . LYS A 1 166 ? -16.621 -3.986 -5.837 1.00 90.62 166 LYS A CA 1
ATOM 1361 C C . LYS A 1 166 ? -16.321 -2.708 -5.062 1.00 90.62 166 LYS A C 1
ATOM 1363 O O . LYS A 1 166 ? -15.929 -1.724 -5.679 1.00 90.62 166 LYS A O 1
ATOM 1368 N N . ARG A 1 167 ? -16.434 -2.721 -3.726 1.00 94.12 167 ARG A N 1
ATOM 1369 C CA . ARG A 1 167 ? -16.126 -1.537 -2.901 1.00 94.12 167 ARG A CA 1
ATOM 1370 C C . ARG A 1 167 ? -14.697 -1.034 -3.113 1.00 94.12 167 ARG A C 1
ATOM 1372 O O . ARG A 1 167 ? -14.479 0.174 -3.136 1.00 94.12 167 ARG A O 1
ATOM 1379 N N . TYR A 1 168 ? -13.725 -1.937 -3.243 1.00 91.25 168 TYR A N 1
ATOM 1380 C CA . TYR A 1 168 ? -12.334 -1.545 -3.483 1.00 91.25 168 TYR A CA 1
ATOM 1381 C C . TYR A 1 168 ? -12.096 -1.065 -4.919 1.00 91.25 168 TYR A C 1
ATOM 1383 O O . TYR A 1 168 ? -11.363 -0.096 -5.100 1.00 91.25 168 TYR A O 1
ATOM 1391 N N . ILE A 1 169 ? -12.755 -1.659 -5.918 1.00 90.50 169 ILE A N 1
ATOM 1392 C CA . ILE A 1 169 ? -12.719 -1.174 -7.308 1.00 90.50 169 ILE A CA 1
ATOM 1393 C C . ILE A 1 169 ? -13.319 0.237 -7.408 1.00 90.50 169 ILE A C 1
ATOM 1395 O O . ILE A 1 169 ? -12.715 1.120 -8.014 1.00 90.50 169 ILE A O 1
ATOM 1399 N N . ASP A 1 170 ? -14.464 0.483 -6.767 1.00 91.94 170 ASP A N 1
ATOM 1400 C CA . ASP A 1 170 ? -15.081 1.813 -6.717 1.00 91.94 170 ASP A CA 1
ATOM 1401 C C . ASP A 1 170 ? -14.157 2.830 -6.036 1.00 91.94 170 ASP A C 1
ATOM 1403 O O . ASP A 1 170 ? -13.980 3.938 -6.536 1.00 91.94 170 ASP A O 1
ATOM 1407 N N . LYS A 1 171 ? -13.491 2.434 -4.945 1.00 93.25 171 LYS A N 1
ATOM 1408 C CA . LYS A 1 171 ? -12.504 3.285 -4.272 1.00 93.25 171 LYS A CA 1
ATOM 1409 C C . LYS A 1 171 ? -11.325 3.640 -5.182 1.00 93.25 171 LYS A C 1
ATOM 1411 O O . LYS A 1 171 ? -10.865 4.775 -5.141 1.00 93.25 171 LYS A O 1
ATOM 1416 N N . LEU A 1 172 ? -10.830 2.694 -5.985 1.00 89.12 172 LEU A N 1
ATOM 1417 C CA . LEU A 1 172 ? -9.765 2.961 -6.957 1.00 89.12 172 LEU A CA 1
ATOM 1418 C C . LEU A 1 172 ? -10.226 3.933 -8.044 1.00 89.12 172 LEU A C 1
ATOM 1420 O O . LEU A 1 172 ? -9.475 4.841 -8.390 1.00 89.12 172 LEU A O 1
ATOM 1424 N N . ARG A 1 173 ? -11.460 3.781 -8.540 1.00 90.25 173 ARG A N 1
ATOM 1425 C CA . ARG A 1 173 ? -12.054 4.715 -9.505 1.00 90.25 173 ARG A CA 1
ATOM 1426 C C . ARG A 1 173 ? -12.122 6.133 -8.944 1.00 90.25 173 ARG A C 1
ATOM 1428 O O . ARG A 1 173 ? -11.800 7.064 -9.662 1.00 90.25 173 ARG A O 1
ATOM 1435 N N . ASP A 1 174 ? -12.514 6.293 -7.684 1.00 93.31 174 ASP A N 1
ATOM 1436 C CA . ASP A 1 174 ? -12.656 7.615 -7.063 1.00 93.31 174 ASP A CA 1
ATOM 1437 C C . ASP A 1 174 ? -11.301 8.288 -6.749 1.00 93.31 174 ASP A C 1
ATOM 1439 O O . ASP A 1 174 ? -11.250 9.488 -6.482 1.00 93.31 174 ASP A O 1
ATOM 1443 N N . MET A 1 175 ? -10.200 7.527 -6.744 1.00 88.19 175 MET A N 1
ATOM 1444 C CA . MET A 1 175 ? -8.844 8.037 -6.503 1.00 88.19 175 MET A CA 1
ATOM 1445 C C . MET A 1 175 ? -8.139 8.563 -7.765 1.00 88.19 175 MET A C 1
ATOM 1447 O O . MET A 1 175 ? -7.108 9.226 -7.624 1.00 88.19 175 MET A O 1
ATOM 1451 N N . MET A 1 176 ? -8.646 8.246 -8.959 1.00 75.56 176 MET A N 1
ATOM 1452 C CA . MET A 1 176 ? -8.076 8.634 -10.258 1.00 75.56 176 MET A CA 1
ATOM 1453 C C . MET A 1 176 ? -8.898 9.737 -10.918 1.00 75.56 176 MET A C 1
ATOM 1455 O O . MET A 1 176 ? -8.263 10.644 -11.502 1.00 75.56 176 MET A O 1
#